Protein AF-A0A3N5WJ21-F1 (afdb_monomer_lite)

Secondary structure (DSSP, 8-state):
--HHHHHHHHHHHHHHHHHTT-HHHHHHHHHHHHHHHHHHHHHHHHHHHHTT--TTTSHHHHHHHHHHHHHHHHHHHTTS--BTTB--HHHHHHHHHHHHHHHHHHHHH--

Sequence (111 aa):
MSVANDLLGAAGGVVASLSSGAPEAALGFLLYGAVSIYTTLLILRIFLSWVRVGPWGGGWFTRFLYDVTEPVLAIFRGLIPPLGMIDLSPLVVFFLLQLLKGAIRAFFFAA

Structure (mmCIF, N/CA/C/O backbone):
data_AF-A0A3N5WJ21-F1
#
_entry.id   AF-A0A3N5WJ21-F1
#
loop_
_atom_site.group_PDB
_atom_site.id
_atom_site.type_symbol
_atom_site.label_atom_id
_atom_site.label_alt_id
_atom_site.label_comp_id
_atom_site.label_asym_id
_atom_site.label_entity_id
_atom_site.label_seq_id
_atom_site.pdbx_PDB_ins_code
_atom_site.Cartn_x
_atom_site.Cartn_y
_atom_site.Cartn_z
_atom_site.occupancy
_atom_site.B_iso_or_equiv
_atom_site.auth_seq_id
_atom_site.auth_comp_id
_atom_site.auth_asym_id
_atom_site.auth_atom_id
_atom_site.pdbx_PDB_model_num
ATOM 1 N N . MET A 1 1 ? 13.327 -14.541 2.669 1.00 55.94 1 MET A N 1
ATOM 2 C CA . MET A 1 1 ? 13.938 -13.263 2.243 1.00 55.94 1 MET A CA 1
ATOM 3 C C . MET A 1 1 ? 13.296 -12.167 3.074 1.00 55.94 1 MET A C 1
ATOM 5 O O . MET A 1 1 ? 12.079 -12.180 3.200 1.00 55.94 1 MET A O 1
ATOM 9 N N . SER A 1 2 ? 14.090 -11.343 3.758 1.00 87.94 2 SER A N 1
ATOM 10 C CA . SER A 1 2 ? 13.590 -10.265 4.623 1.00 87.94 2 SER A CA 1
ATOM 11 C C . SER A 1 2 ? 13.150 -9.058 3.788 1.00 87.94 2 SER A C 1
ATOM 13 O O . SER A 1 2 ? 13.672 -8.858 2.692 1.00 87.94 2 SER A O 1
ATOM 15 N N . VAL A 1 3 ? 12.261 -8.212 4.330 1.00 89.94 3 VAL A N 1
ATOM 16 C CA . VAL A 1 3 ? 11.880 -6.942 3.678 1.00 89.94 3 VAL A CA 1
ATOM 17 C C . VAL A 1 3 ? 13.107 -6.084 3.364 1.00 89.94 3 VAL A C 1
ATOM 19 O O . VAL A 1 3 ? 13.175 -5.475 2.30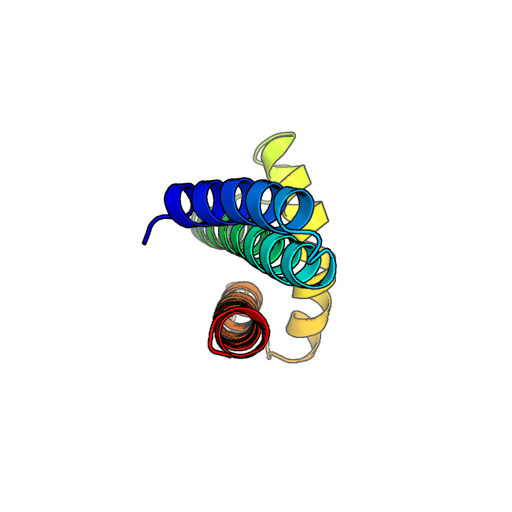7 1.00 89.94 3 VAL A O 1
ATOM 22 N N . ALA A 1 4 ? 14.126 -6.098 4.227 1.00 93.06 4 ALA A N 1
ATOM 23 C CA . ALA A 1 4 ? 15.375 -5.383 3.985 1.00 93.06 4 ALA A CA 1
ATOM 24 C C . ALA A 1 4 ? 16.049 -5.830 2.678 1.00 93.06 4 ALA A C 1
ATOM 26 O O . ALA A 1 4 ? 16.443 -4.988 1.878 1.00 93.06 4 ALA A O 1
ATOM 27 N N . ASN A 1 5 ? 16.114 -7.138 2.414 1.00 95.69 5 ASN A N 1
ATOM 28 C CA . ASN A 1 5 ? 16.701 -7.654 1.176 1.00 95.69 5 ASN A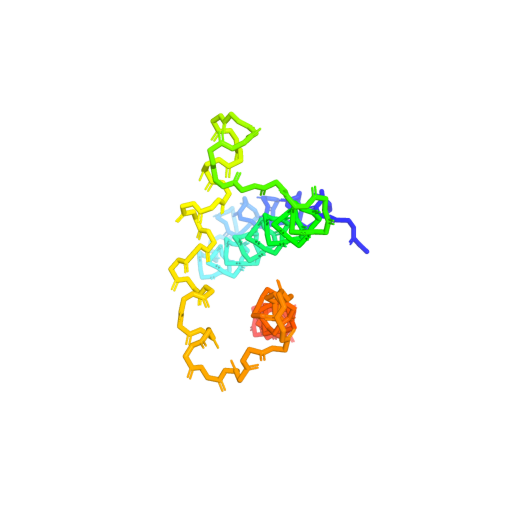 CA 1
ATOM 29 C C . ASN A 1 5 ? 15.855 -7.288 -0.048 1.00 95.69 5 ASN A C 1
ATOM 31 O O . ASN A 1 5 ? 16.411 -6.985 -1.099 1.00 95.69 5 ASN A O 1
ATOM 35 N N . ASP A 1 6 ? 14.527 -7.280 0.093 1.00 94.38 6 ASP A N 1
ATOM 36 C CA . ASP A 1 6 ? 13.627 -6.852 -0.978 1.00 94.38 6 ASP A CA 1
ATOM 37 C C . ASP A 1 6 ? 13.810 -5.366 -1.320 1.00 94.38 6 ASP A C 1
ATOM 39 O O . ASP A 1 6 ? 13.835 -5.008 -2.494 1.00 94.38 6 ASP A O 1
ATOM 43 N N . LEU A 1 7 ? 13.979 -4.503 -0.311 1.00 95.31 7 LEU A N 1
ATOM 44 C CA . LEU A 1 7 ? 14.185 -3.064 -0.505 1.00 95.31 7 LEU A CA 1
ATOM 45 C C . LEU A 1 7 ? 15.572 -2.741 -1.051 1.00 95.31 7 LEU A C 1
ATOM 47 O O . LEU A 1 7 ? 15.690 -1.911 -1.946 1.00 95.31 7 LEU A O 1
ATOM 51 N N . LEU A 1 8 ? 16.614 -3.404 -0.546 1.00 96.00 8 LEU A N 1
ATOM 52 C CA . LEU A 1 8 ? 17.971 -3.247 -1.066 1.00 96.00 8 LEU A CA 1
ATOM 53 C C . LEU A 1 8 ? 18.063 -3.744 -2.512 1.00 96.00 8 LEU A C 1
ATOM 55 O O . LEU A 1 8 ? 18.648 -3.066 -3.353 1.00 96.00 8 LEU A O 1
ATOM 59 N N . GLY A 1 9 ? 17.433 -4.883 -2.814 1.00 95.69 9 GLY A N 1
ATOM 60 C CA . GLY A 1 9 ? 17.329 -5.405 -4.173 1.00 95.69 9 GLY A CA 1
ATOM 61 C C . GLY A 1 9 ? 16.558 -4.465 -5.099 1.00 95.69 9 GLY A C 1
ATOM 62 O O . GLY A 1 9 ? 17.027 -4.182 -6.196 1.00 95.69 9 GLY A O 1
ATOM 63 N N . ALA A 1 10 ? 15.422 -3.924 -4.649 1.00 95.88 10 ALA A N 1
ATOM 64 C CA . ALA A 1 10 ? 14.652 -2.945 -5.413 1.00 95.88 10 ALA A CA 1
ATOM 65 C C . ALA A 1 10 ? 15.453 -1.660 -5.669 1.00 95.88 10 ALA A C 1
ATOM 67 O O . ALA A 1 10 ? 15.557 -1.225 -6.809 1.00 95.88 10 ALA A O 1
ATOM 68 N N . ALA A 1 11 ? 16.069 -1.073 -4.641 1.00 96.25 11 ALA A N 1
ATOM 69 C CA . ALA A 1 11 ? 16.856 0.151 -4.783 1.00 96.25 11 ALA A CA 1
ATOM 70 C C . ALA A 1 11 ? 18.065 -0.047 -5.711 1.00 96.25 11 ALA A C 1
ATOM 72 O O . ALA A 1 11 ? 18.275 0.745 -6.630 1.00 96.25 11 ALA A O 1
ATOM 73 N N . GLY A 1 12 ? 18.825 -1.131 -5.518 1.00 96.69 12 GLY A N 1
ATOM 74 C CA . GLY A 1 12 ? 19.940 -1.486 -6.395 1.00 96.69 12 GLY A CA 1
ATOM 75 C C . GLY A 1 12 ? 19.486 -1.748 -7.831 1.00 96.69 12 GLY A C 1
ATOM 76 O O . GLY A 1 12 ? 20.122 -1.280 -8.771 1.00 96.69 12 GLY A O 1
ATOM 77 N N . GLY A 1 13 ? 18.349 -2.424 -8.002 1.00 95.31 13 GLY A N 1
ATOM 78 C CA . GLY A 1 13 ? 17.742 -2.682 -9.303 1.00 95.31 13 GLY A CA 1
ATOM 79 C C . GLY A 1 13 ? 17.305 -1.412 -10.032 1.00 95.31 13 GLY A C 1
ATOM 80 O O . GLY A 1 13 ? 17.585 -1.272 -11.219 1.00 95.31 13 GLY A O 1
ATOM 81 N N . VAL A 1 14 ? 16.703 -0.443 -9.329 1.00 96.94 14 VAL A N 1
ATOM 82 C CA . VAL A 1 14 ? 16.374 0.873 -9.906 1.00 96.94 14 VAL A CA 1
ATOM 83 C C . VAL A 1 14 ? 17.642 1.558 -10.409 1.00 96.94 14 VAL A C 1
ATOM 85 O O . VAL A 1 14 ? 17.696 1.965 -11.567 1.00 96.94 14 VAL A O 1
ATOM 88 N N . VAL A 1 15 ? 18.694 1.630 -9.593 1.00 96.81 15 VAL A N 1
ATOM 89 C CA . VAL A 1 15 ? 19.959 2.252 -10.015 1.00 96.81 15 VAL A CA 1
ATOM 90 C C . VAL A 1 15 ? 20.549 1.530 -11.230 1.00 96.81 15 VAL A C 1
ATOM 92 O O . VAL A 1 15 ? 20.895 2.179 -12.216 1.00 96.81 15 VAL A O 1
ATOM 95 N N . ALA A 1 16 ? 20.592 0.196 -11.201 1.00 95.75 16 ALA A N 1
ATOM 96 C CA . ALA A 1 16 ? 21.105 -0.617 -12.299 1.00 95.75 16 ALA A CA 1
ATOM 97 C C . ALA A 1 16 ? 20.309 -0.408 -13.600 1.00 95.75 16 ALA A C 1
ATOM 99 O O . ALA A 1 16 ? 20.902 -0.239 -14.667 1.00 95.75 16 ALA A O 1
ATOM 100 N N . SER A 1 17 ? 18.978 -0.354 -13.516 1.00 95.56 17 SER A N 1
ATOM 101 C CA . SER A 1 17 ? 18.088 -0.145 -14.666 1.00 95.56 17 SER A CA 1
ATOM 102 C C . SER A 1 17 ? 18.295 1.219 -15.329 1.00 95.56 17 SER A C 1
ATOM 104 O O . SER A 1 17 ? 18.377 1.317 -16.551 1.00 95.56 17 SER A O 1
ATOM 106 N N . LEU A 1 18 ? 18.502 2.267 -14.527 1.00 93.38 18 LEU A N 1
ATOM 107 C CA . LEU A 1 18 ? 18.799 3.603 -15.036 1.00 93.38 18 LEU A CA 1
ATOM 108 C C . LEU A 1 18 ? 20.195 3.659 -15.664 1.00 93.38 18 LEU A C 1
ATOM 110 O O . LEU A 1 18 ? 20.358 4.225 -16.741 1.00 93.38 18 LEU A O 1
ATOM 114 N N . SER A 1 19 ? 21.194 3.029 -15.035 1.00 95.50 19 SER A N 1
ATOM 115 C CA . SER A 1 19 ? 22.564 3.003 -15.567 1.00 95.50 19 SER A CA 1
ATOM 116 C C . SER A 1 19 ? 22.720 2.168 -16.840 1.00 95.50 19 SER A C 1
ATOM 118 O O . SER A 1 19 ? 23.624 2.426 -17.628 1.00 95.50 19 SER A O 1
ATOM 120 N N . SER A 1 20 ? 21.850 1.176 -17.045 1.00 94.19 20 SER A N 1
ATOM 121 C CA . SER A 1 20 ? 21.857 0.301 -18.224 1.00 94.19 20 SER A CA 1
ATOM 122 C C . SER A 1 20 ? 20.988 0.821 -19.372 1.00 94.19 20 SER A C 1
ATOM 124 O O . SER A 1 20 ? 20.992 0.226 -20.445 1.00 94.19 20 SER A O 1
ATOM 126 N N . GLY A 1 21 ? 20.268 1.933 -19.177 1.00 93.12 21 GLY A N 1
ATOM 127 C CA . GLY A 1 21 ? 19.375 2.495 -20.191 1.00 93.12 21 GLY A CA 1
ATOM 128 C C . GLY A 1 21 ? 18.076 1.709 -20.392 1.00 93.12 21 GLY A C 1
ATOM 129 O O . GLY A 1 21 ? 17.444 1.879 -21.429 1.00 93.12 21 GLY A O 1
ATOM 130 N N . ALA A 1 22 ? 17.671 0.891 -19.414 1.00 92.19 22 ALA A N 1
ATOM 131 C CA . ALA A 1 22 ? 16.427 0.114 -19.408 1.00 92.19 22 ALA A CA 1
ATOM 132 C C . ALA A 1 22 ? 15.429 0.681 -18.369 1.00 92.19 22 ALA A C 1
ATOM 134 O O . ALA A 1 22 ? 15.180 0.056 -17.331 1.00 92.19 22 ALA A O 1
ATOM 135 N N . PRO A 1 23 ? 14.879 1.895 -18.573 1.00 90.50 23 PRO A N 1
ATOM 136 C CA . PRO A 1 23 ? 14.005 2.555 -17.599 1.00 90.50 23 PRO A CA 1
ATOM 137 C C . PRO A 1 23 ? 12.708 1.780 -17.310 1.00 90.50 23 PRO A C 1
ATOM 139 O O . PRO A 1 23 ? 12.125 1.934 -16.238 1.00 90.50 23 PRO A O 1
ATOM 142 N N . GLU A 1 24 ? 12.261 0.912 -18.213 1.00 91.25 24 GLU A N 1
ATOM 143 C CA . GLU A 1 24 ? 11.125 0.016 -18.007 1.00 91.25 24 GLU A CA 1
ATOM 144 C C . GLU A 1 24 ? 11.365 -0.984 -16.866 1.00 91.25 24 GLU A C 1
ATOM 146 O O . GLU A 1 24 ? 10.441 -1.283 -16.106 1.00 91.25 24 GLU A O 1
ATOM 151 N N . ALA A 1 25 ? 12.609 -1.430 -16.664 1.00 93.06 25 ALA A N 1
ATOM 152 C CA . ALA A 1 25 ? 12.959 -2.296 -15.542 1.00 93.06 25 ALA A CA 1
ATOM 153 C C . ALA A 1 25 ? 12.900 -1.538 -14.204 1.00 93.06 25 ALA A C 1
ATOM 155 O O . ALA A 1 25 ? 12.552 -2.130 -13.178 1.00 93.06 25 ALA A O 1
ATOM 156 N N . ALA A 1 26 ? 13.148 -0.219 -14.209 1.00 95.12 26 ALA A N 1
ATOM 157 C CA . ALA A 1 26 ? 13.027 0.624 -13.019 1.00 95.12 26 ALA A CA 1
ATOM 158 C C . ALA A 1 26 ? 11.609 0.559 -12.439 1.00 95.12 26 ALA A C 1
ATOM 160 O O . ALA A 1 26 ? 11.441 0.462 -11.224 1.00 95.12 26 ALA A O 1
ATOM 161 N N . LEU A 1 27 ? 10.589 0.547 -13.305 1.00 95.25 27 LEU A N 1
ATOM 162 C CA . LEU A 1 27 ? 9.191 0.412 -12.894 1.00 95.25 27 LEU A CA 1
ATOM 163 C C . LEU A 1 27 ? 8.950 -0.910 -12.161 1.00 95.25 27 LEU A C 1
ATOM 165 O O . LEU A 1 27 ? 8.327 -0.910 -11.100 1.00 95.25 27 LEU A O 1
ATOM 169 N N . GLY A 1 28 ? 9.494 -2.016 -12.671 1.00 96.12 28 GLY A N 1
ATOM 170 C CA . GLY A 1 28 ? 9.406 -3.322 -12.018 1.00 96.12 28 GLY A CA 1
ATOM 171 C C . GLY A 1 28 ? 9.981 -3.306 -10.603 1.00 96.12 28 GLY A C 1
ATOM 172 O O . GLY A 1 28 ? 9.334 -3.764 -9.657 1.00 96.12 28 GLY A O 1
ATOM 173 N N . PHE A 1 29 ? 11.169 -2.722 -10.429 1.00 96.88 29 PHE A N 1
ATOM 174 C CA . PHE A 1 29 ? 11.812 -2.616 -9.116 1.00 96.88 29 PHE A CA 1
ATOM 175 C C . PHE A 1 29 ? 11.066 -1.678 -8.162 1.00 96.88 29 PHE A C 1
ATOM 177 O O . PHE A 1 29 ? 10.886 -2.023 -6.992 1.00 96.88 29 PHE A O 1
ATOM 184 N N . LEU A 1 30 ? 10.575 -0.534 -8.649 1.00 97.00 30 LEU A N 1
ATOM 185 C CA . LEU A 1 30 ? 9.770 0.395 -7.853 1.00 97.00 30 LEU A CA 1
ATOM 186 C C . LEU A 1 30 ? 8.474 -0.259 -7.366 1.00 97.00 30 LEU A C 1
ATOM 188 O O . LEU A 1 30 ? 8.153 -0.169 -6.182 1.00 97.00 30 LEU A O 1
ATOM 192 N N . LEU A 1 31 ? 7.761 -0.967 -8.247 1.00 97.25 31 LEU A N 1
ATOM 193 C CA . LEU A 1 31 ? 6.541 -1.691 -7.892 1.00 97.25 31 LEU A CA 1
ATOM 194 C C . LEU A 1 31 ? 6.826 -2.813 -6.888 1.00 97.25 31 LEU A C 1
ATOM 196 O O . LEU A 1 31 ? 6.127 -2.932 -5.881 1.00 97.25 31 LEU A O 1
ATOM 200 N N . TYR A 1 32 ? 7.878 -3.603 -7.113 1.00 97.19 32 TYR A N 1
ATOM 201 C CA . TYR A 1 32 ? 8.276 -4.675 -6.198 1.00 97.19 32 TYR A CA 1
ATOM 202 C C . TYR A 1 32 ? 8.617 -4.140 -4.797 1.00 97.19 32 TYR A C 1
ATOM 204 O O . TYR A 1 32 ? 8.187 -4.702 -3.780 1.00 97.19 32 TYR A O 1
ATOM 212 N N . GLY A 1 33 ? 9.355 -3.028 -4.734 1.00 97.06 33 GLY A N 1
ATOM 213 C CA . GLY A 1 33 ? 9.677 -2.332 -3.492 1.00 97.06 33 GLY A CA 1
ATOM 214 C C . GLY A 1 33 ? 8.428 -1.788 -2.797 1.00 97.06 33 GLY A C 1
ATOM 215 O O . GLY A 1 33 ? 8.212 -2.077 -1.621 1.00 97.06 33 GLY A O 1
ATOM 216 N N . ALA A 1 34 ? 7.564 -1.078 -3.526 1.00 97.12 34 ALA A N 1
ATOM 217 C CA . ALA A 1 34 ? 6.331 -0.501 -2.992 1.00 97.12 34 ALA A CA 1
ATOM 218 C C . ALA A 1 34 ? 5.399 -1.566 -2.395 1.00 97.12 34 ALA A C 1
ATOM 220 O O . ALA A 1 34 ? 4.934 -1.413 -1.264 1.00 97.12 34 ALA A O 1
ATOM 221 N N . VAL A 1 35 ? 5.193 -2.684 -3.102 1.00 97.38 35 VAL A N 1
ATOM 222 C CA . VAL A 1 35 ? 4.408 -3.818 -2.588 1.00 97.38 35 VAL A CA 1
ATOM 223 C C . VAL A 1 35 ? 5.056 -4.397 -1.329 1.00 97.38 35 VAL A C 1
ATOM 225 O O . VAL A 1 35 ? 4.359 -4.674 -0.360 1.00 97.38 35 VAL A O 1
ATOM 228 N N . SER A 1 36 ? 6.386 -4.512 -1.281 1.00 96.69 36 SER A N 1
ATOM 229 C CA . SER A 1 36 ? 7.097 -5.017 -0.096 1.00 96.69 36 SER A CA 1
ATOM 230 C C . SER A 1 36 ? 6.948 -4.107 1.130 1.00 96.69 36 SER A C 1
ATOM 232 O O . SER A 1 36 ? 6.770 -4.606 2.247 1.00 96.69 36 SER A O 1
ATOM 234 N N . ILE A 1 37 ? 6.968 -2.784 0.937 1.00 96.81 37 ILE A N 1
ATOM 235 C CA . ILE A 1 37 ? 6.692 -1.810 2.003 1.00 96.81 37 ILE A CA 1
ATOM 236 C C . ILE A 1 37 ? 5.247 -1.960 2.467 1.00 96.81 37 ILE A C 1
ATOM 238 O O . ILE A 1 37 ? 5.000 -2.130 3.659 1.00 96.81 37 ILE A O 1
ATOM 242 N N . TYR A 1 38 ? 4.294 -1.947 1.535 1.00 97.06 38 TYR A N 1
ATOM 243 C CA . TYR A 1 38 ? 2.876 -2.004 1.867 1.00 97.06 38 TYR A CA 1
ATOM 244 C C . TYR A 1 38 ? 2.505 -3.303 2.596 1.00 97.06 38 TYR A C 1
ATOM 246 O O . TYR A 1 38 ? 1.851 -3.253 3.636 1.00 97.06 38 TYR A O 1
ATOM 254 N N . THR A 1 39 ? 3.002 -4.459 2.139 1.00 96.25 39 THR A N 1
ATOM 255 C CA . THR A 1 39 ? 2.850 -5.744 2.842 1.00 96.25 39 THR A CA 1
ATOM 256 C C . THR A 1 39 ? 3.401 -5.671 4.266 1.00 96.25 39 THR A C 1
ATOM 258 O O . THR A 1 39 ? 2.789 -6.201 5.190 1.00 96.25 39 THR A O 1
ATOM 261 N N . THR A 1 40 ? 4.523 -4.980 4.480 1.00 95.88 40 THR A N 1
ATOM 262 C CA . THR A 1 40 ? 5.098 -4.796 5.821 1.00 95.88 40 THR A CA 1
ATOM 263 C C . THR A 1 40 ? 4.198 -3.946 6.717 1.00 95.88 40 THR A C 1
ATOM 265 O O . THR A 1 40 ? 3.932 -4.333 7.855 1.00 95.88 40 THR A O 1
ATOM 268 N N . LEU A 1 41 ? 3.662 -2.832 6.208 1.00 96.12 41 LEU A N 1
ATOM 269 C CA . LEU A 1 41 ? 2.687 -2.011 6.937 1.00 96.12 41 LEU A CA 1
ATOM 270 C C . LEU A 1 41 ? 1.420 -2.813 7.273 1.00 96.12 41 LEU A C 1
ATOM 272 O O . LEU A 1 41 ? 0.885 -2.700 8.375 1.00 96.12 41 LEU A O 1
ATOM 276 N N . LEU A 1 42 ? 0.974 -3.673 6.356 1.00 95.38 42 LEU A N 1
ATOM 277 C CA . LEU A 1 42 ? -0.176 -4.549 6.553 1.00 95.38 42 LEU A CA 1
ATOM 278 C C . LEU A 1 42 ? 0.082 -5.632 7.617 1.00 95.38 42 LEU A C 1
ATOM 280 O O . LEU A 1 42 ? -0.800 -5.954 8.408 1.00 95.38 42 LEU A O 1
ATOM 284 N N . ILE A 1 43 ? 1.298 -6.172 7.688 1.00 94.25 43 ILE A N 1
ATOM 285 C CA . ILE A 1 43 ? 1.692 -7.088 8.765 1.00 94.25 43 ILE A CA 1
ATOM 286 C C . ILE A 1 43 ? 1.636 -6.365 10.115 1.00 94.25 43 ILE A C 1
ATOM 288 O O . ILE A 1 43 ? 1.048 -6.880 11.065 1.00 94.25 43 ILE A O 1
ATOM 292 N N . LEU A 1 44 ? 2.181 -5.147 10.205 1.00 94.44 44 LEU A N 1
ATOM 293 C CA . LEU A 1 44 ? 2.079 -4.335 11.423 1.00 94.44 44 LEU A CA 1
ATOM 294 C C . LEU A 1 44 ? 0.615 -4.067 11.793 1.00 94.44 44 LEU A C 1
ATOM 296 O O . LEU A 1 44 ? 0.235 -4.179 12.956 1.00 94.44 44 LEU A O 1
ATOM 300 N N . ARG A 1 45 ? -0.229 -3.791 10.795 1.00 92.06 45 ARG A N 1
ATOM 301 C CA . ARG A 1 45 ? -1.679 -3.644 10.942 1.00 92.06 45 ARG A CA 1
ATOM 302 C C . ARG A 1 45 ? -2.344 -4.895 11.527 1.00 92.06 45 ARG A C 1
ATOM 304 O O . ARG A 1 45 ? -3.172 -4.764 12.427 1.00 92.06 45 ARG A O 1
ATOM 311 N N . ILE A 1 46 ? -1.962 -6.087 11.071 1.00 91.44 46 ILE A N 1
ATOM 312 C CA . ILE A 1 46 ? -2.447 -7.360 11.624 1.00 91.44 46 ILE A CA 1
ATOM 313 C C . ILE A 1 46 ? -2.054 -7.480 13.100 1.00 91.44 46 ILE A C 1
ATOM 315 O O . ILE A 1 46 ? -2.920 -7.731 13.938 1.00 91.44 46 ILE A O 1
ATOM 319 N N . PHE A 1 47 ? -0.792 -7.218 13.448 1.00 91.56 47 PHE A N 1
ATOM 320 C CA . PHE A 1 47 ? -0.346 -7.274 14.843 1.00 91.56 47 PHE A CA 1
ATOM 321 C C . PHE A 1 47 ? -1.105 -6.293 15.745 1.00 91.56 47 PHE A C 1
ATOM 323 O O . PHE A 1 47 ? -1.563 -6.689 16.818 1.00 91.56 47 PHE A O 1
ATOM 330 N N . LEU A 1 48 ? -1.309 -5.046 15.300 1.00 90.00 48 LEU A N 1
ATOM 331 C CA . LEU A 1 48 ? -2.087 -4.046 16.043 1.00 90.00 48 LEU A CA 1
ATOM 332 C C . LEU A 1 48 ? -3.531 -4.501 16.298 1.00 90.00 48 LEU A C 1
ATOM 334 O O . LEU A 1 48 ? -4.082 -4.217 17.362 1.00 90.00 48 LEU A O 1
ATOM 338 N N . SER A 1 49 ? -4.132 -5.240 15.360 1.00 85.06 49 SER A N 1
ATOM 339 C CA . SER A 1 49 ? -5.482 -5.787 15.531 1.00 85.06 49 SER A CA 1
ATOM 340 C C . SER A 1 49 ? -5.553 -6.858 16.628 1.00 85.06 49 SER A C 1
ATOM 342 O O . SER A 1 49 ? -6.510 -6.877 17.402 1.00 85.06 49 SER A O 1
ATOM 344 N N . TRP A 1 50 ? -4.519 -7.697 16.775 1.00 85.12 50 TRP A N 1
ATOM 345 C CA . TRP A 1 50 ? -4.472 -8.748 17.801 1.00 85.12 50 TRP A CA 1
ATOM 346 C C . TRP A 1 50 ? -4.324 -8.193 19.214 1.00 85.12 50 TRP A C 1
ATOM 348 O O . TRP A 1 50 ? -4.975 -8.681 20.136 1.00 85.12 50 TRP A O 1
ATOM 358 N N . VAL A 1 51 ? -3.528 -7.133 19.382 1.00 88.62 51 VAL A N 1
ATOM 359 C CA . VAL A 1 51 ? -3.403 -6.421 20.666 1.00 88.62 51 VAL A CA 1
ATOM 360 C C . VAL A 1 51 ? -4.514 -5.387 20.892 1.00 88.62 51 VAL A C 1
ATOM 362 O O . VAL A 1 51 ? -4.481 -4.657 21.879 1.00 88.62 51 VAL A O 1
ATOM 365 N N . ARG A 1 52 ? -5.516 -5.329 20.000 1.00 85.88 52 ARG A N 1
ATOM 366 C CA . ARG A 1 52 ? -6.680 -4.425 20.060 1.00 85.88 52 ARG A CA 1
ATOM 367 C C . ARG A 1 52 ? -6.312 -2.936 20.124 1.00 85.88 52 ARG A C 1
ATOM 369 O O . ARG A 1 52 ? -7.004 -2.143 20.761 1.00 85.88 52 ARG A O 1
ATOM 376 N N . VAL A 1 53 ? -5.245 -2.535 19.433 1.00 88.44 53 VAL A N 1
ATOM 377 C CA . VAL A 1 53 ? -4.826 -1.131 19.331 1.00 88.44 53 VAL A CA 1
ATOM 378 C C . VAL A 1 53 ? -5.544 -0.465 18.155 1.00 88.44 53 VAL A C 1
ATOM 380 O O . VAL A 1 53 ? -5.253 -0.730 16.986 1.00 88.44 53 VAL A O 1
ATOM 383 N N . GLY A 1 54 ? -6.497 0.413 18.477 1.00 87.06 54 GLY A N 1
ATOM 384 C CA . GLY A 1 54 ? -7.248 1.213 17.505 1.00 87.06 54 GLY A CA 1
ATOM 385 C C . GLY A 1 54 ? -6.462 2.409 16.933 1.00 87.06 54 GLY A C 1
ATOM 386 O O . GLY A 1 54 ? -5.382 2.729 17.433 1.00 87.06 54 GLY A O 1
ATOM 387 N N . PRO A 1 55 ? -7.026 3.138 15.946 1.00 85.31 55 PRO A N 1
ATOM 388 C CA . PRO A 1 55 ? -6.355 4.250 15.254 1.00 85.31 55 PRO A CA 1
ATOM 389 C C . PRO A 1 55 ? -5.869 5.371 16.176 1.00 85.31 55 PRO A C 1
ATOM 391 O O . PRO A 1 55 ? -4.877 6.034 15.889 1.00 85.31 55 PRO A O 1
ATOM 394 N N . TRP A 1 56 ? -6.564 5.562 17.295 1.00 87.94 56 TRP A N 1
ATOM 395 C CA . TRP A 1 56 ? -6.311 6.626 18.264 1.00 87.94 56 TRP A CA 1
ATOM 396 C C . TRP A 1 56 ? -5.548 6.139 19.504 1.00 87.94 56 TRP A C 1
ATOM 398 O O . TRP A 1 56 ? -5.178 6.946 20.348 1.00 87.94 56 TRP A O 1
ATOM 408 N N . GLY A 1 57 ? -5.306 4.828 19.625 1.00 83.62 57 GLY A N 1
ATOM 409 C CA . GLY A 1 57 ? -4.754 4.214 20.837 1.00 83.62 57 GLY A CA 1
ATOM 410 C C . GLY A 1 57 ? -3.227 4.130 20.893 1.00 83.62 57 GLY A C 1
ATOM 411 O O . GLY A 1 57 ? -2.685 3.847 21.953 1.00 83.62 57 GLY A O 1
ATOM 412 N N . GLY A 1 58 ? -2.526 4.355 19.776 1.00 81.69 58 GLY A N 1
ATOM 413 C CA . GLY A 1 58 ? -1.081 4.101 19.665 1.00 81.69 58 GLY A CA 1
ATOM 414 C C . GLY A 1 58 ? -0.269 5.231 19.025 1.00 81.69 58 GLY A C 1
ATOM 415 O O . GLY A 1 58 ? 0.763 4.969 18.406 1.00 81.69 58 GLY A O 1
ATOM 416 N N . GLY A 1 59 ? -0.743 6.477 19.112 1.00 91.94 59 GLY A N 1
ATOM 417 C CA . GLY A 1 59 ? -0.033 7.659 18.606 1.00 91.94 59 GLY A CA 1
ATOM 418 C C . GLY A 1 59 ? -0.005 7.800 17.077 1.00 91.94 59 GLY A C 1
ATOM 419 O O . GLY A 1 59 ? -0.773 7.166 16.351 1.00 91.94 59 GLY A O 1
ATOM 420 N N . TRP A 1 60 ? 0.890 8.663 16.582 1.00 93.25 60 TRP A N 1
ATOM 421 C CA . TRP A 1 60 ? 0.943 9.076 15.171 1.00 93.25 60 TRP A CA 1
ATOM 422 C C . TRP A 1 60 ? 1.234 7.918 14.206 1.00 93.25 60 TRP A C 1
ATOM 424 O O . TRP A 1 60 ? 0.626 7.844 13.143 1.00 93.25 60 TRP A O 1
ATOM 434 N N . PHE A 1 61 ? 2.119 6.992 14.587 1.00 92.62 61 PHE A N 1
ATOM 435 C CA . PHE A 1 61 ? 2.506 5.867 13.735 1.00 92.62 61 PHE A CA 1
ATOM 436 C C . PHE A 1 61 ? 1.352 4.883 13.535 1.00 92.62 61 PHE A C 1
ATOM 438 O O . PHE A 1 61 ? 1.098 4.421 12.426 1.00 92.62 61 PHE A O 1
ATOM 445 N N . THR A 1 62 ? 0.604 4.612 14.605 1.00 93.81 62 THR A N 1
ATOM 446 C CA . THR A 1 62 ? -0.606 3.795 14.531 1.00 93.81 62 THR A CA 1
ATOM 447 C C . THR A 1 62 ? -1.607 4.444 13.587 1.00 93.81 62 THR A C 1
ATOM 449 O O . THR A 1 62 ? -2.056 3.798 12.647 1.00 93.81 62 THR A O 1
ATOM 452 N N . ARG A 1 63 ? -1.897 5.736 13.767 1.00 94.31 63 ARG A N 1
ATOM 453 C CA . ARG A 1 63 ? -2.817 6.466 12.888 1.00 94.31 63 ARG A CA 1
ATOM 454 C C . ARG A 1 63 ? -2.381 6.419 11.423 1.00 94.31 63 ARG A C 1
ATOM 456 O O . ARG A 1 63 ? -3.197 6.091 10.575 1.00 94.31 63 ARG A O 1
ATOM 463 N N . PHE A 1 64 ? -1.096 6.625 11.147 1.00 95.44 64 PHE A N 1
ATOM 464 C CA . PHE A 1 64 ? -0.535 6.487 9.802 1.00 95.44 64 PHE A CA 1
ATOM 465 C C . PHE A 1 64 ? -0.781 5.093 9.201 1.00 95.44 64 PHE A C 1
ATOM 467 O O . PHE A 1 64 ? -1.214 4.984 8.056 1.00 95.44 64 PHE A O 1
ATOM 474 N N . LEU A 1 65 ? -0.568 4.019 9.972 1.00 95.12 65 LEU A N 1
ATOM 475 C CA . LEU A 1 65 ? -0.872 2.659 9.517 1.00 95.12 65 LEU A CA 1
ATOM 476 C C . LEU A 1 65 ? -2.360 2.477 9.203 1.00 95.12 65 LEU A C 1
ATOM 478 O O . LEU A 1 65 ? -2.684 1.862 8.187 1.00 95.12 65 LEU A O 1
ATOM 482 N N . TYR A 1 66 ? -3.256 3.004 10.049 1.00 94.56 66 TYR A N 1
ATOM 483 C CA . TYR A 1 66 ? -4.697 3.028 9.775 1.00 94.56 66 TYR A CA 1
ATOM 484 C C . TYR A 1 66 ? -4.966 3.764 8.458 1.00 94.56 66 TYR A C 1
ATOM 486 O O . TYR A 1 66 ? -5.487 3.149 7.538 1.00 94.56 66 TYR A O 1
ATOM 494 N N . ASP A 1 67 ? -4.525 5.007 8.318 1.00 95.12 67 ASP A N 1
ATOM 495 C CA . ASP A 1 67 ? -4.840 5.853 7.164 1.00 95.12 67 ASP A CA 1
ATOM 496 C C . ASP A 1 67 ? -4.328 5.275 5.829 1.00 95.12 67 ASP A C 1
ATOM 498 O O . ASP A 1 67 ? -5.014 5.364 4.813 1.00 95.12 67 ASP A O 1
ATOM 502 N N . VAL A 1 68 ? -3.154 4.632 5.819 1.00 96.19 68 VAL A N 1
ATOM 503 C CA . VAL A 1 68 ? -2.572 4.035 4.601 1.00 96.19 68 VAL A CA 1
ATOM 504 C C . VAL A 1 68 ? -3.206 2.689 4.242 1.00 96.19 68 VAL A C 1
ATOM 506 O O . VAL A 1 68 ? -3.362 2.368 3.062 1.00 96.19 68 VAL A O 1
ATOM 509 N N . THR A 1 69 ? -3.554 1.867 5.235 1.00 95.56 69 THR A N 1
ATOM 510 C CA . THR A 1 69 ? -4.083 0.516 4.970 1.00 95.56 69 THR A CA 1
ATOM 511 C C . THR A 1 69 ? -5.598 0.495 4.790 1.00 95.56 69 THR A C 1
ATOM 513 O O . THR A 1 69 ? -6.117 -0.332 4.041 1.00 95.56 69 THR A O 1
ATOM 516 N N . GLU A 1 70 ? -6.316 1.425 5.420 1.00 94.12 70 GLU A N 1
ATOM 517 C CA . GLU A 1 70 ? -7.775 1.425 5.479 1.00 94.12 70 GLU A CA 1
ATOM 518 C C . GLU A 1 70 ? -8.473 1.524 4.115 1.00 94.12 70 GLU A C 1
ATOM 520 O O . GLU A 1 70 ? -9.413 0.759 3.923 1.00 94.12 70 GLU A O 1
ATOM 525 N N . PRO A 1 71 ? -8.047 2.350 3.137 1.00 94.44 71 PRO A N 1
ATOM 526 C CA . PRO A 1 71 ? -8.741 2.437 1.850 1.00 94.44 71 PRO A CA 1
ATOM 527 C C . PRO A 1 71 ? -8.824 1.092 1.123 1.00 94.44 71 PRO A C 1
ATOM 529 O O . PRO A 1 71 ? -9.850 0.763 0.536 1.00 94.44 71 PRO A O 1
ATOM 532 N N . VAL A 1 72 ? -7.761 0.287 1.205 1.00 94.12 72 VAL A N 1
ATOM 533 C CA . VAL A 1 72 ? -7.740 -1.057 0.620 1.00 94.12 72 VAL A CA 1
ATOM 534 C C . VAL A 1 72 ? -8.572 -2.003 1.476 1.00 94.12 72 VAL A C 1
ATOM 536 O O . VAL A 1 72 ? -9.446 -2.685 0.954 1.00 94.12 72 VAL A O 1
ATOM 5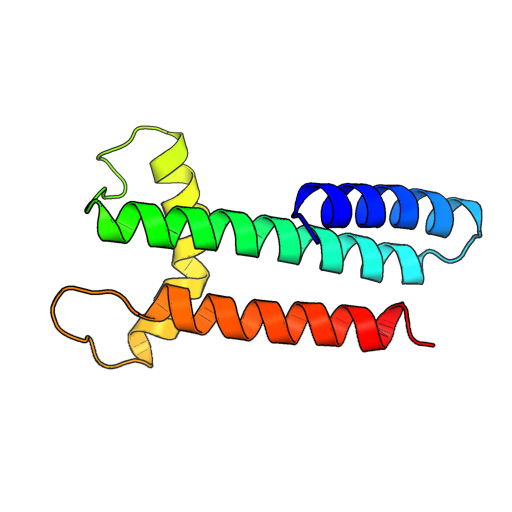39 N N . LEU A 1 73 ? -8.364 -2.019 2.797 1.00 93.06 73 LEU A N 1
ATOM 540 C CA . LEU A 1 73 ? -9.104 -2.897 3.711 1.00 93.06 73 LEU A CA 1
ATOM 541 C C . LEU A 1 73 ? -10.620 -2.666 3.673 1.00 93.06 73 LEU A C 1
ATOM 543 O O . LEU A 1 73 ? -11.377 -3.631 3.731 1.00 93.06 73 LEU A O 1
ATOM 547 N N . ALA A 1 74 ? -11.065 -1.417 3.537 1.00 91.69 74 ALA A N 1
ATOM 548 C CA . ALA A 1 74 ? -12.472 -1.040 3.467 1.00 91.69 74 ALA A CA 1
ATOM 549 C C . ALA A 1 74 ? -13.185 -1.688 2.271 1.00 91.69 74 ALA A C 1
ATOM 551 O O . ALA A 1 74 ? -14.327 -2.122 2.410 1.00 91.69 74 ALA A O 1
ATOM 552 N N . ILE A 1 75 ? -12.496 -1.831 1.131 1.00 90.19 75 ILE A N 1
ATOM 553 C CA . ILE A 1 75 ? -13.024 -2.535 -0.047 1.00 90.19 75 ILE A CA 1
ATOM 554 C C . ILE A 1 75 ? -13.286 -4.008 0.293 1.00 90.19 75 ILE A C 1
ATOM 556 O O . ILE A 1 75 ? -14.341 -4.547 -0.033 1.00 90.19 75 ILE A O 1
ATOM 560 N N . PHE A 1 76 ? -12.357 -4.658 0.999 1.00 89.38 76 PHE A N 1
ATOM 561 C CA . PHE A 1 76 ? -12.472 -6.078 1.346 1.00 89.38 76 PHE A CA 1
ATOM 562 C C . PHE A 1 76 ? -13.436 -6.353 2.508 1.00 89.38 76 PHE A C 1
ATOM 564 O O . PHE A 1 76 ? -14.049 -7.420 2.532 1.00 89.38 76 PHE A O 1
ATOM 571 N N . ARG A 1 77 ? -13.662 -5.390 3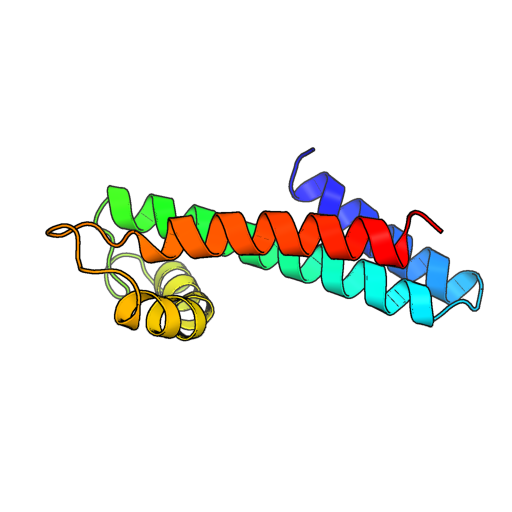.412 1.00 87.00 77 ARG A N 1
ATOM 572 C CA . ARG A 1 77 ? -14.674 -5.517 4.479 1.00 87.00 77 ARG A CA 1
ATOM 573 C C . ARG A 1 77 ? -16.102 -5.627 3.954 1.00 87.00 77 ARG A C 1
ATOM 575 O O . ARG A 1 77 ? -16.938 -6.226 4.618 1.00 87.00 77 ARG A O 1
ATOM 582 N N . GLY A 1 78 ? -16.388 -5.072 2.778 1.00 79.31 78 GLY A N 1
ATOM 583 C CA . GLY A 1 78 ? -17.688 -5.243 2.123 1.00 79.31 78 GLY A CA 1
ATOM 584 C C . GLY A 1 78 ? -17.886 -6.630 1.501 1.00 79.31 78 GLY A C 1
ATOM 585 O O . GLY A 1 78 ? -19.019 -7.025 1.244 1.00 79.31 78 GLY A O 1
ATOM 586 N N . LEU A 1 79 ? -16.798 -7.369 1.260 1.00 83.44 79 LEU A N 1
ATOM 587 C CA . LEU A 1 79 ? -16.813 -8.665 0.574 1.00 83.44 79 LEU A CA 1
ATOM 588 C C . LEU A 1 79 ? -16.791 -9.852 1.542 1.00 83.44 79 LEU A C 1
ATOM 590 O O . LEU A 1 79 ? -17.293 -10.924 1.211 1.00 83.44 79 LEU A O 1
ATOM 594 N N . ILE A 1 80 ? -16.192 -9.676 2.720 1.00 79.62 80 ILE A N 1
ATOM 595 C CA . ILE A 1 80 ? -15.990 -10.743 3.701 1.00 79.62 80 ILE A CA 1
ATOM 596 C C . ILE A 1 80 ? -17.001 -10.556 4.839 1.00 79.62 80 ILE A C 1
ATOM 598 O O . ILE A 1 80 ? -16.940 -9.538 5.531 1.00 79.62 80 ILE A O 1
ATOM 602 N N . PRO A 1 81 ? -17.907 -11.522 5.082 1.00 71.94 81 PRO A N 1
ATOM 603 C CA . PRO A 1 81 ? -18.794 -11.475 6.236 1.00 71.94 81 PRO A CA 1
ATOM 604 C C . PRO A 1 81 ? -17.979 -11.330 7.534 1.00 71.94 81 PRO A C 1
ATOM 606 O O . PRO A 1 81 ? -17.001 -12.064 7.715 1.00 71.94 81 PRO A O 1
ATOM 609 N N . PRO A 1 82 ? -18.345 -10.414 8.447 1.00 69.50 82 PRO A N 1
ATOM 610 C CA . PRO A 1 82 ? -17.587 -10.204 9.674 1.00 69.50 82 PRO A CA 1
ATOM 611 C C . PRO A 1 82 ? -17.593 -11.472 10.539 1.00 69.50 82 PRO A C 1
ATOM 613 O O . PRO A 1 82 ? -18.648 -11.943 10.966 1.00 69.50 82 PRO A O 1
ATOM 616 N N . LEU A 1 83 ? -16.409 -12.022 10.832 1.00 76.31 83 LEU A N 1
ATOM 617 C CA . LEU A 1 83 ? -16.253 -13.147 11.759 1.00 76.31 83 LEU A CA 1
ATOM 618 C C . LEU A 1 83 ? -16.118 -12.626 13.195 1.00 76.31 83 LEU A C 1
ATOM 620 O O . LEU A 1 83 ? -15.033 -12.577 13.781 1.00 76.31 83 LEU A O 1
ATOM 624 N N . GLY A 1 84 ? -17.244 -12.195 13.765 1.00 76.69 84 GLY A N 1
ATOM 625 C CA . GLY A 1 84 ? -17.284 -11.623 15.110 1.00 76.69 84 GLY A CA 1
ATOM 626 C C . GLY A 1 84 ? -16.531 -10.290 15.185 1.00 76.69 84 GLY A C 1
ATOM 627 O O . GLY A 1 84 ? -16.822 -9.372 14.427 1.00 76.69 84 GLY A O 1
ATOM 628 N N . MET A 1 85 ? -15.574 -10.169 16.113 1.00 72.62 85 MET A N 1
ATOM 629 C CA . MET A 1 85 ? -14.780 -8.939 16.305 1.00 72.62 85 MET A CA 1
ATOM 630 C C . MET A 1 85 ? -13.451 -8.921 15.531 1.00 72.62 85 MET A C 1
ATOM 632 O O . MET A 1 85 ? -12.696 -7.958 15.657 1.00 72.62 85 MET A O 1
ATOM 636 N N . ILE A 1 86 ? -13.119 -9.984 14.792 1.00 73.50 86 ILE A N 1
ATOM 637 C CA . ILE A 1 86 ? -11.827 -10.105 14.108 1.00 73.50 86 ILE A CA 1
ATOM 638 C C . ILE A 1 86 ? -11.993 -9.686 12.648 1.00 73.50 86 ILE A C 1
ATOM 640 O O . ILE A 1 86 ? -12.735 -10.305 11.889 1.00 73.50 86 ILE A O 1
ATOM 644 N N . ASP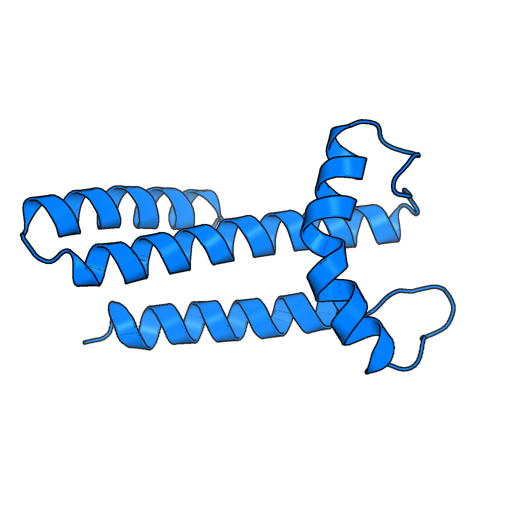 A 1 87 ? -11.265 -8.644 12.249 1.00 78.38 87 ASP A N 1
ATOM 645 C CA . ASP A 1 87 ? -11.169 -8.227 10.853 1.00 78.38 87 ASP A CA 1
ATOM 646 C C . ASP A 1 87 ? -10.217 -9.171 10.101 1.00 78.38 87 ASP A C 1
ATOM 648 O O . ASP A 1 87 ? -9.004 -9.140 10.313 1.00 78.38 87 ASP A O 1
ATOM 652 N N . LEU A 1 88 ? -10.765 -10.032 9.237 1.00 85.44 88 LEU A N 1
ATOM 653 C CA . LEU A 1 88 ? -9.980 -10.919 8.369 1.00 85.44 88 LEU A CA 1
ATOM 654 C C . LEU A 1 88 ? -9.513 -10.251 7.071 1.00 85.44 88 LEU A C 1
ATOM 656 O O . LEU A 1 88 ? -8.677 -10.813 6.360 1.00 85.44 88 LEU A O 1
ATOM 660 N N . SER A 1 89 ? -10.009 -9.054 6.759 1.00 90.12 89 SER A N 1
ATOM 661 C CA . SER A 1 89 ? -9.656 -8.327 5.534 1.00 90.12 89 SER A CA 1
ATOM 662 C C . SER A 1 89 ? -8.141 -8.136 5.372 1.00 90.12 89 SER A C 1
ATOM 664 O O . SER A 1 89 ? -7.640 -8.376 4.272 1.00 90.12 89 SER A O 1
ATOM 666 N N . PRO A 1 90 ? -7.363 -7.814 6.431 1.00 90.19 90 PRO A N 1
ATOM 667 C CA . PRO A 1 90 ? -5.909 -7.722 6.330 1.00 90.19 90 PRO A CA 1
ATOM 668 C C . PRO A 1 90 ? -5.236 -9.022 5.898 1.00 90.19 90 PRO A C 1
ATOM 670 O O . PRO A 1 90 ? -4.249 -8.981 5.172 1.00 90.19 90 PRO A O 1
ATOM 673 N N . LEU A 1 91 ? -5.771 -10.179 6.289 1.00 90.69 91 LEU A N 1
ATOM 674 C CA . LEU A 1 91 ? -5.206 -11.463 5.886 1.00 90.69 91 LEU A CA 1
ATOM 675 C C . LEU A 1 91 ? -5.463 -11.742 4.398 1.00 90.69 91 LEU A C 1
ATOM 677 O O . LEU A 1 91 ? -4.571 -12.199 3.688 1.00 90.69 91 LEU A O 1
ATOM 681 N N . VAL A 1 92 ? -6.659 -11.420 3.904 1.00 92.56 92 VAL A N 1
ATOM 682 C CA . VAL A 1 92 ? -6.988 -11.561 2.477 1.00 92.56 92 VAL A CA 1
ATOM 683 C C . VAL A 1 92 ? -6.123 -10.636 1.625 1.00 92.56 92 VAL A C 1
ATOM 685 O O . VAL A 1 92 ? -5.509 -11.084 0.656 1.00 92.56 92 VAL A O 1
ATOM 688 N N . VAL A 1 93 ? -5.999 -9.367 2.024 1.00 94.75 93 VAL A N 1
ATOM 689 C CA . VAL A 1 93 ? -5.130 -8.403 1.336 1.00 94.75 93 VAL A CA 1
ATOM 690 C C . VAL A 1 93 ? -3.675 -8.865 1.361 1.00 94.75 93 VAL A C 1
ATOM 692 O O . VAL A 1 93 ? -2.996 -8.765 0.343 1.00 94.75 93 VAL A O 1
ATOM 695 N N . PHE A 1 94 ? -3.204 -9.443 2.471 1.00 95.19 94 PHE A N 1
ATOM 696 C CA . PHE A 1 94 ? -1.856 -10.001 2.557 1.00 95.19 94 PHE A CA 1
ATOM 697 C C . PHE A 1 94 ? -1.613 -11.048 1.464 1.00 95.19 94 PHE A C 1
ATOM 699 O O . PHE A 1 94 ? -0.651 -10.926 0.709 1.00 95.19 94 PHE A O 1
ATOM 706 N N . PHE A 1 95 ? -2.495 -12.040 1.321 1.00 94.81 95 PHE A N 1
ATOM 707 C CA . PHE A 1 95 ? -2.336 -13.066 0.288 1.00 94.81 95 PHE A CA 1
ATOM 708 C C . PHE A 1 95 ? -2.364 -12.486 -1.130 1.00 94.81 95 PHE A C 1
ATOM 710 O O . PHE A 1 95 ? -1.531 -12.859 -1.956 1.00 94.81 95 PHE A O 1
ATOM 717 N N . LEU A 1 96 ? -3.258 -11.534 -1.403 1.00 96.19 96 LEU A N 1
ATOM 718 C CA . LEU A 1 96 ? -3.325 -10.865 -2.705 1.00 96.19 96 LEU A CA 1
ATOM 719 C C . LEU A 1 96 ? -2.038 -10.101 -3.032 1.00 96.19 96 LEU A C 1
ATOM 721 O O . LEU A 1 96 ? -1.556 -10.167 -4.161 1.00 96.19 96 LEU A O 1
ATOM 725 N N . LEU A 1 97 ? -1.434 -9.433 -2.048 1.00 96.50 97 LEU A N 1
ATOM 726 C CA . LEU A 1 97 ? -0.152 -8.751 -2.233 1.00 96.50 97 LEU A CA 1
ATOM 727 C C . LEU A 1 97 ? 0.994 -9.730 -2.482 1.00 96.50 97 LEU A C 1
ATOM 729 O O . LEU A 1 97 ? 1.874 -9.437 -3.287 1.00 96.50 97 LEU A O 1
ATOM 733 N N . GLN A 1 98 ? 0.990 -10.898 -1.833 1.00 95.88 98 GLN A N 1
ATOM 734 C CA . GLN A 1 98 ? 2.001 -11.929 -2.083 1.00 95.88 98 GLN A CA 1
ATOM 735 C C . GLN A 1 98 ? 1.899 -12.474 -3.513 1.00 95.88 98 GLN A C 1
ATOM 737 O O . GLN A 1 98 ? 2.923 -12.641 -4.177 1.00 95.88 98 GLN A O 1
ATOM 742 N N . LEU A 1 99 ? 0.676 -12.682 -4.013 1.00 96.88 99 LEU A N 1
ATOM 743 C CA . LEU A 1 99 ? 0.438 -13.054 -5.409 1.00 96.88 99 LEU A CA 1
ATOM 744 C C . LEU A 1 99 ? 0.883 -11.946 -6.368 1.00 96.88 99 LEU A C 1
ATOM 746 O O . LEU A 1 99 ? 1.608 -12.223 -7.321 1.00 96.88 99 LEU A O 1
ATOM 750 N N . LEU A 1 100 ? 0.524 -10.690 -6.085 1.00 97.19 100 LEU A N 1
ATOM 751 C CA . LEU A 1 100 ? 0.930 -9.533 -6.884 1.00 97.19 100 LEU A CA 1
ATOM 752 C C . LEU A 1 100 ? 2.455 -9.391 -6.941 1.00 97.19 100 LEU A C 1
ATOM 754 O O . LEU A 1 100 ? 3.021 -9.186 -8.010 1.00 97.19 100 LEU A O 1
ATOM 758 N N . LYS A 1 101 ? 3.139 -9.555 -5.807 1.00 95.62 101 LYS A N 1
ATOM 759 C CA . LYS A 1 101 ? 4.602 -9.519 -5.730 1.00 95.62 101 LYS A CA 1
ATOM 760 C C . LYS A 1 101 ? 5.241 -10.630 -6.565 1.00 95.62 101 LYS A C 1
ATOM 762 O O . LYS A 1 101 ? 6.221 -10.381 -7.267 1.00 95.62 101 LYS A O 1
ATOM 767 N N . GLY A 1 102 ? 4.675 -11.837 -6.519 1.00 95.50 102 GLY A N 1
ATOM 768 C CA . GLY A 1 102 ? 5.080 -12.949 -7.378 1.00 95.50 102 GLY A CA 1
ATOM 769 C C . GLY A 1 102 ? 4.877 -12.645 -8.864 1.00 95.50 102 GLY A C 1
ATOM 770 O O . GLY A 1 102 ? 5.785 -12.873 -9.659 1.00 95.50 102 GLY A O 1
ATOM 771 N N . ALA A 1 103 ? 3.732 -12.063 -9.226 1.00 96.56 103 ALA A N 1
ATOM 772 C CA . ALA A 1 103 ? 3.414 -11.676 -10.598 1.00 96.56 103 ALA A CA 1
ATOM 773 C C . ALA A 1 103 ? 4.360 -10.589 -11.132 1.00 96.56 103 ALA A C 1
ATOM 775 O O . ALA A 1 103 ? 4.886 -10.736 -12.231 1.00 96.56 103 ALA A O 1
ATOM 776 N N . ILE A 1 104 ? 4.649 -9.549 -10.340 1.00 96.25 104 ILE A N 1
ATOM 777 C CA . ILE A 1 104 ? 5.636 -8.512 -10.689 1.00 96.25 104 ILE A CA 1
ATOM 778 C C . ILE A 1 104 ? 6.995 -9.159 -10.955 1.00 96.25 104 ILE A C 1
ATOM 780 O O . ILE A 1 104 ? 7.626 -8.873 -11.969 1.00 96.25 104 ILE A O 1
ATOM 784 N N . ARG A 1 105 ? 7.430 -10.066 -10.071 1.00 94.44 105 ARG A N 1
ATOM 785 C CA . ARG A 1 105 ? 8.709 -10.760 -10.235 1.00 94.44 105 ARG A CA 1
ATOM 786 C C . ARG A 1 105 ? 8.755 -11.591 -11.515 1.00 94.44 105 ARG A C 1
ATOM 788 O O . ARG A 1 105 ? 9.759 -11.545 -12.216 1.00 94.44 105 ARG A O 1
ATOM 795 N N . ALA A 1 106 ? 7.695 -12.340 -11.803 1.00 94.62 106 ALA A N 1
ATOM 796 C CA . ALA A 1 106 ? 7.609 -13.162 -13.005 1.00 94.62 106 ALA A CA 1
ATOM 797 C C . ALA A 1 106 ? 7.594 -12.313 -14.285 1.00 94.62 106 ALA A C 1
ATOM 799 O O . ALA A 1 106 ? 8.229 -12.675 -15.265 1.00 94.62 106 ALA A O 1
ATOM 800 N N . PHE A 1 107 ? 6.904 -11.175 -14.271 1.00 94.50 107 PHE A N 1
ATOM 801 C CA . PHE A 1 107 ? 6.769 -10.327 -15.452 1.00 94.50 107 PHE A CA 1
ATOM 802 C C . PHE A 1 107 ? 8.030 -9.502 -15.752 1.00 94.50 107 PHE A C 1
ATOM 804 O O . PHE A 1 107 ? 8.431 -9.413 -16.905 1.00 94.50 107 PHE A O 1
ATOM 811 N N . PHE A 1 108 ? 8.660 -8.903 -14.734 1.00 93.06 108 PHE A N 1
ATOM 812 C CA . PHE A 1 108 ? 9.781 -7.970 -14.931 1.00 93.06 108 PHE A CA 1
ATOM 813 C C . PHE A 1 108 ? 11.172 -8.603 -14.826 1.00 93.06 108 PHE A C 1
ATOM 815 O O . PHE A 1 108 ? 12.119 -8.043 -15.367 1.00 93.06 108 PHE A O 1
ATOM 822 N N . PHE A 1 109 ? 11.329 -9.712 -14.095 1.00 87.69 109 PHE A N 1
ATOM 823 C CA . PHE A 1 109 ? 12.657 -10.249 -13.751 1.00 87.69 109 PHE A CA 1
ATOM 824 C C . PHE A 1 109 ? 12.880 -11.701 -14.184 1.00 87.69 109 PHE A C 1
ATOM 826 O O . PHE A 1 109 ? 13.947 -12.246 -13.910 1.00 87.69 109 PHE A O 1
ATOM 833 N N . ALA A 1 110 ? 11.881 -12.349 -14.786 1.00 77.56 110 ALA A N 1
ATOM 834 C CA . ALA A 1 110 ? 11.988 -13.725 -15.278 1.00 77.56 110 ALA A CA 1
ATOM 835 C C . ALA A 1 110 ? 11.972 -13.823 -16.816 1.00 77.56 110 ALA A C 1
ATOM 837 O O . ALA A 1 110 ? 11.790 -14.922 -17.340 1.00 77.56 110 ALA A O 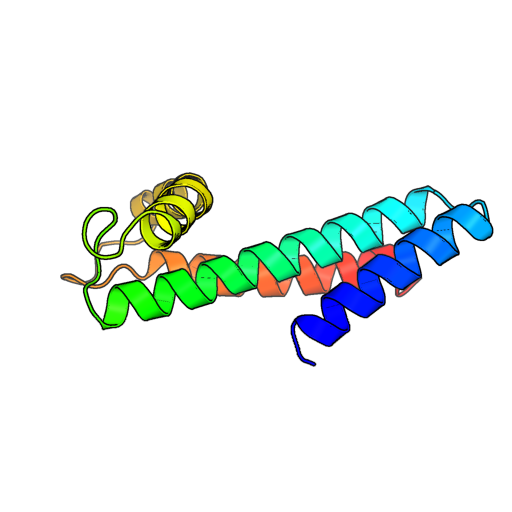1
ATOM 838 N N . ALA A 1 111 ? 12.154 -12.692 -17.507 1.00 54.53 111 ALA A N 1
ATOM 839 C CA . ALA A 1 111 ? 12.321 -12.600 -18.957 1.00 54.53 111 ALA A CA 1
ATOM 840 C C . ALA A 1 111 ? 13.805 -12.525 -19.337 1.00 54.53 111 ALA A C 1
ATOM 842 O O . ALA A 1 111 ? 14.566 -11.871 -18.585 1.00 54.53 111 ALA A O 1
#

Foldseek 3Di:
DDLVVLQVCLVVQLVVCVVVVNNVLNVLSVLLNVLSVLLVLLVVVQVCVVVPQDLPRPPDSSVVSCVSCVVQLVVVPVVDDDPPSHRCSSVVVNVVSVVVSVVSCCPNPVD

Radius of gyration: 16.32 Å; chains: 1; bounding box: 41×23×41 Å

pLDDT: mean 90.98, std 7.9, range [54.53, 97.38]